Protein AF-A0ABD5AVG9-F1 (afdb_monomer_lite)

pLDDT: mean 77.19, std 8.65, range [41.78, 88.62]

Radius of gyration: 13.94 Å; chains: 1; bounding box: 32×20×43 Å

Sequence (79 aa):
MNKIFLPYEWVAVVIGSIALIVTFSNLLHIIHLSQFMRLILQSIIFLSLGIMTLRERKVLGIFAMLCGLFLFILAWTNY

Organism: Staphylococcus chromogenes (NCBI:txid46126)

Structure (mmCIF, N/CA/C/O backbone):
data_AF-A0ABD5AVG9-F1
#
_entry.id   AF-A0ABD5AVG9-F1
#
loop_
_atom_site.group_PDB
_atom_site.id
_atom_site.type_symbol
_atom_site.label_atom_id
_atom_site.label_alt_id
_atom_site.label_comp_id
_atom_site.label_asym_id
_atom_site.label_entity_id
_atom_site.label_seq_id
_atom_site.pdbx_PDB_ins_code
_atom_site.Cartn_x
_atom_site.Cartn_y
_atom_site.Cartn_z
_atom_site.occupancy
_atom_site.B_iso_or_equiv
_atom_site.auth_seq_id
_atom_site.auth_comp_id
_atom_site.auth_asym_id
_atom_site.auth_atom_id
_atom_site.pdbx_PDB_model_num
ATOM 1 N N . MET A 1 1 ? -16.133 12.919 21.599 1.00 41.78 1 MET A N 1
ATOM 2 C CA . MET A 1 1 ? -17.117 11.862 21.270 1.00 41.78 1 MET A CA 1
ATOM 3 C C . MET A 1 1 ? -16.403 10.768 20.493 1.00 41.78 1 MET A C 1
ATOM 5 O O . MET A 1 1 ? -15.945 11.041 19.390 1.00 41.78 1 MET A O 1
ATOM 9 N N . ASN A 1 2 ? -16.258 9.568 21.061 1.00 43.53 2 ASN A N 1
ATOM 10 C CA . ASN A 1 2 ? -15.743 8.411 20.323 1.00 43.53 2 ASN A CA 1
ATOM 11 C C . ASN A 1 2 ? -16.778 8.030 19.257 1.00 43.53 2 ASN A C 1
ATOM 13 O O . ASN A 1 2 ? -17.824 7.481 19.591 1.00 43.53 2 ASN A O 1
ATOM 17 N N . LYS A 1 3 ? -16.522 8.369 17.987 1.00 57.50 3 LYS A N 1
ATOM 18 C CA . LYS A 1 3 ? -17.325 7.867 16.866 1.00 57.50 3 LYS A CA 1
ATOM 19 C C . LYS A 1 3 ? -17.064 6.366 16.764 1.00 57.50 3 LYS A C 1
ATOM 21 O O . LYS A 1 3 ? -15.996 5.954 16.318 1.00 57.50 3 LYS A O 1
ATOM 26 N N . ILE A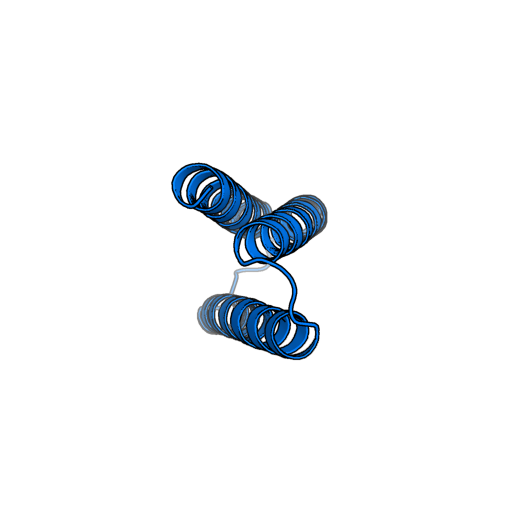 1 4 ? -18.014 5.571 17.246 1.00 62.41 4 ILE A N 1
ATOM 27 C CA . ILE A 1 4 ? -18.008 4.121 17.075 1.00 62.41 4 ILE A CA 1
ATOM 28 C C . ILE A 1 4 ? -18.174 3.870 15.579 1.00 62.41 4 ILE A C 1
ATOM 30 O O . ILE A 1 4 ? -19.165 4.285 14.982 1.00 62.41 4 ILE A O 1
ATOM 34 N N . PHE A 1 5 ? -17.156 3.263 14.980 1.00 59.25 5 PHE A N 1
ATOM 35 C CA . PHE A 1 5 ? -17.156 2.908 13.571 1.00 59.25 5 PHE A CA 1
ATOM 36 C C . PHE A 1 5 ? -18.203 1.835 13.329 1.00 59.25 5 PHE A C 1
ATOM 38 O O . PHE A 1 5 ? -18.149 0.769 13.948 1.00 59.25 5 PHE A O 1
ATOM 45 N N . LEU A 1 6 ? -19.142 2.102 12.431 1.00 72.06 6 LEU A N 1
ATOM 46 C CA . LEU A 1 6 ? -20.120 1.089 12.069 1.00 72.06 6 LEU A CA 1
ATOM 47 C C . LEU A 1 6 ? -19.471 0.079 11.104 1.00 72.06 6 LEU A C 1
ATOM 49 O O . LEU A 1 6 ? -18.645 0.467 10.274 1.00 72.06 6 LEU A O 1
ATOM 53 N N . PRO A 1 7 ? -19.830 -1.216 11.169 1.00 70.69 7 PRO A N 1
ATOM 54 C CA . PRO A 1 7 ? -19.206 -2.263 10.352 1.00 70.69 7 PRO A CA 1
ATOM 55 C C . PRO A 1 7 ? -19.235 -1.973 8.844 1.00 70.69 7 PRO A C 1
ATOM 57 O O . PRO A 1 7 ? -18.312 -2.340 8.122 1.00 70.69 7 PRO A O 1
ATOM 60 N N . TYR A 1 8 ? -20.260 -1.266 8.360 1.00 74.94 8 TYR A N 1
ATOM 61 C CA . TYR A 1 8 ? -20.387 -0.908 6.946 1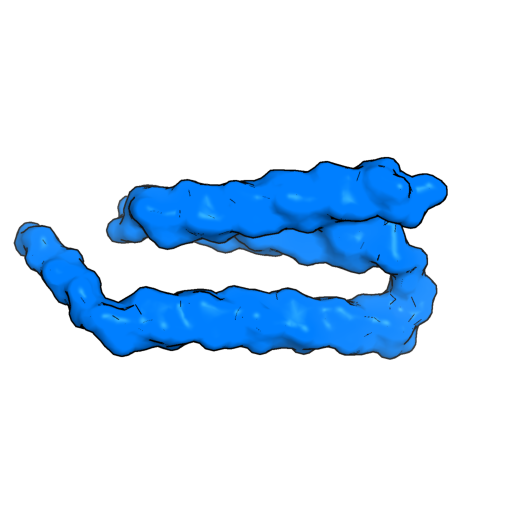.00 74.94 8 TYR A CA 1
ATOM 62 C C . TYR A 1 8 ? -19.354 0.133 6.483 1.00 74.94 8 TYR A C 1
ATOM 64 O O . TYR A 1 8 ? -18.985 0.136 5.311 1.00 74.94 8 TYR A O 1
ATOM 72 N N . GLU A 1 9 ? -18.854 1.003 7.370 1.00 69.81 9 GLU A N 1
ATOM 73 C CA . GLU A 1 9 ? -17.831 1.991 7.004 1.00 69.81 9 GLU A CA 1
ATOM 74 C C . GLU A 1 9 ? -16.498 1.298 6.692 1.00 69.81 9 GLU A C 1
ATOM 76 O O . GLU A 1 9 ? -15.778 1.720 5.791 1.00 69.81 9 GLU A O 1
ATOM 81 N N . TRP A 1 10 ? -16.187 0.200 7.389 1.00 71.75 10 TRP A N 1
ATOM 82 C CA . TRP A 1 10 ? -15.020 -0.632 7.084 1.00 71.75 10 TRP A CA 1
ATOM 83 C C . TRP A 1 10 ? -15.124 -1.261 5.700 1.00 71.75 10 TRP A C 1
ATOM 85 O O . TRP A 1 10 ? -14.183 -1.186 4.912 1.00 71.75 10 TRP A O 1
ATOM 95 N N . VAL A 1 11 ? -16.290 -1.825 5.384 1.00 76.19 11 VAL A N 1
ATOM 96 C CA . VAL A 1 11 ? -16.557 -2.432 4.075 1.00 76.19 11 VAL A CA 1
ATOM 97 C C . VAL A 1 11 ? -16.433 -1.387 2.962 1.00 76.19 11 VAL A C 1
ATOM 99 O O . VAL A 1 11 ? -15.772 -1.641 1.957 1.00 76.19 11 VAL A O 1
ATOM 102 N N . ALA A 1 12 ? -16.980 -0.185 3.162 1.00 74.25 12 ALA A N 1
ATOM 103 C CA . ALA A 1 12 ? -16.880 0.907 2.197 1.00 74.25 12 ALA A CA 1
ATOM 104 C C . ALA A 1 12 ? -15.428 1.346 1.941 1.00 74.25 12 ALA A C 1
ATOM 106 O O . ALA A 1 12 ? -15.058 1.595 0.795 1.00 74.25 12 ALA A O 1
ATOM 107 N N . VAL A 1 13 ? -14.584 1.397 2.977 1.00 74.88 13 VAL A N 1
ATOM 108 C CA . VAL A 1 13 ? -13.163 1.752 2.823 1.00 74.88 13 VAL A CA 1
ATOM 109 C C . VAL A 1 13 ? -12.395 0.671 2.071 1.00 74.88 13 VAL A C 1
ATOM 111 O O . VAL A 1 13 ? -11.592 0.996 1.197 1.00 74.88 13 VAL A O 1
ATOM 114 N N . VAL A 1 14 ? -12.657 -0.605 2.355 1.00 78.00 14 VAL A N 1
ATOM 115 C CA . VAL A 1 14 ? -12.018 -1.717 1.637 1.00 78.00 14 VAL A CA 1
ATOM 116 C C . VAL A 1 14 ? -12.415 -1.697 0.160 1.00 78.00 14 VAL A C 1
ATOM 118 O O . VAL A 1 14 ? -11.540 -1.708 -0.704 1.00 78.00 14 VAL A O 1
ATOM 121 N N . ILE A 1 15 ? -13.711 -1.577 -0.140 1.00 81.06 15 ILE A N 1
ATOM 122 C CA . ILE A 1 15 ? -14.215 -1.500 -1.520 1.00 81.06 15 ILE A CA 1
ATOM 123 C C . ILE A 1 15 ? -13.652 -0.270 -2.238 1.00 81.06 15 ILE A C 1
ATOM 125 O O . ILE A 1 15 ? -13.176 -0.386 -3.365 1.00 81.06 15 ILE A O 1
ATOM 129 N N . GLY A 1 16 ? -13.655 0.894 -1.583 1.00 78.62 16 GLY A N 1
ATOM 130 C CA . GLY A 1 16 ? -13.096 2.126 -2.136 1.00 78.62 16 GLY A CA 1
ATOM 131 C C . GLY A 1 16 ? -11.606 1.998 -2.449 1.00 78.62 16 GLY A C 1
ATOM 132 O O . GLY A 1 16 ? -11.165 2.415 -3.516 1.00 78.62 16 GLY A O 1
ATOM 133 N N . SER A 1 17 ? -10.841 1.347 -1.570 1.00 75.25 17 SER A N 1
ATOM 134 C CA . SER A 1 17 ? -9.411 1.090 -1.780 1.00 75.25 17 SER A CA 1
ATOM 135 C C . SER A 1 17 ? -9.173 0.171 -2.982 1.00 75.25 17 SER A C 1
ATOM 137 O O . SER A 1 17 ? -8.324 0.468 -3.820 1.00 75.25 17 SER A O 1
ATOM 139 N N . ILE A 1 18 ? -9.958 -0.905 -3.112 1.00 80.56 18 ILE A N 1
ATOM 140 C CA . ILE A 1 18 ? -9.887 -1.832 -4.253 1.00 80.56 18 ILE A CA 1
ATOM 141 C C . ILE A 1 18 ? -10.238 -1.106 -5.555 1.00 80.56 18 ILE A C 1
ATOM 143 O O . ILE A 1 18 ? -9.495 -1.202 -6.532 1.00 80.56 18 ILE A O 1
ATOM 147 N N . ALA A 1 19 ? -11.333 -0.343 -5.569 1.00 76.94 19 ALA A N 1
ATOM 148 C CA . ALA A 1 19 ? -11.753 0.424 -6.735 1.00 76.94 19 ALA A CA 1
ATOM 149 C C . ALA A 1 19 ? -10.671 1.423 -7.162 1.00 76.94 19 ALA A C 1
ATOM 151 O O . ALA A 1 19 ? -10.367 1.531 -8.349 1.00 76.94 19 ALA A O 1
ATOM 152 N N . LEU A 1 20 ? -10.031 2.104 -6.209 1.00 79.50 20 LEU A N 1
ATOM 153 C CA . LEU A 1 20 ? -8.958 3.057 -6.483 1.00 79.50 20 LEU A CA 1
ATOM 154 C C . LEU A 1 20 ? -7.738 2.362 -7.107 1.00 79.50 20 LEU A C 1
ATOM 156 O O . LEU A 1 20 ? -7.236 2.832 -8.128 1.00 79.50 20 LEU A O 1
ATOM 160 N N . ILE A 1 21 ? -7.320 1.206 -6.575 1.00 78.00 21 ILE A N 1
ATOM 161 C CA . ILE A 1 21 ? -6.228 0.395 -7.146 1.00 78.00 21 ILE A CA 1
ATOM 162 C C . ILE A 1 21 ? -6.553 -0.025 -8.582 1.00 78.00 21 ILE A C 1
ATOM 164 O O . ILE A 1 21 ? -5.737 0.182 -9.482 1.00 78.00 21 ILE A O 1
ATOM 168 N N . VAL A 1 22 ? -7.742 -0.588 -8.816 1.00 77.44 22 VAL A N 1
ATOM 169 C CA . VAL A 1 22 ? -8.160 -1.068 -10.143 1.00 77.44 22 VAL A CA 1
ATOM 170 C C . VAL A 1 22 ? -8.219 0.086 -11.140 1.00 77.44 22 VAL A C 1
ATOM 172 O O . VAL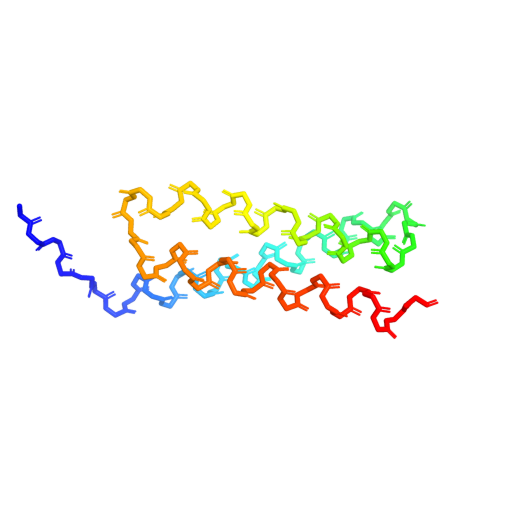 A 1 22 ? -7.676 -0.022 -12.238 1.00 77.44 22 VAL A O 1
ATOM 175 N N . THR A 1 23 ? -8.811 1.214 -10.745 1.00 74.50 23 THR A N 1
ATOM 176 C CA . THR A 1 23 ? -8.971 2.380 -11.622 1.00 74.50 23 THR A CA 1
ATOM 177 C C . THR A 1 23 ? -7.616 2.975 -11.991 1.00 74.50 23 THR A C 1
ATOM 179 O O . THR A 1 23 ? -7.350 3.178 -13.172 1.00 74.50 23 THR A O 1
ATOM 182 N N . PHE A 1 24 ? -6.715 3.175 -11.021 1.00 72.56 24 PHE A N 1
ATOM 183 C CA . PHE A 1 24 ? -5.360 3.662 -11.302 1.00 72.56 24 PHE A CA 1
ATOM 184 C C . PHE A 1 24 ? -4.547 2.675 -12.137 1.00 72.56 24 PHE A C 1
ATOM 186 O O . PHE A 1 24 ? -3.824 3.094 -13.037 1.00 72.56 24 PHE A O 1
ATOM 193 N N . SER A 1 25 ? -4.674 1.372 -11.875 1.00 71.12 25 SER A N 1
ATOM 194 C CA . SER A 1 25 ? -3.978 0.347 -12.658 1.00 71.12 25 SER A CA 1
ATOM 195 C C . SER A 1 25 ? -4.398 0.400 -14.127 1.00 71.12 25 SER A C 1
ATOM 197 O O . SER A 1 25 ? -3.539 0.416 -15.009 1.00 71.12 25 SER A O 1
ATOM 199 N N . ASN A 1 26 ? -5.703 0.525 -14.392 1.00 75.50 26 ASN A N 1
ATOM 200 C CA . ASN A 1 26 ? -6.240 0.638 -15.748 1.00 75.50 26 ASN A CA 1
ATOM 201 C C . ASN A 1 26 ? -5.831 1.945 -16.433 1.00 75.50 26 ASN A C 1
ATOM 203 O O . ASN A 1 26 ? -5.431 1.937 -17.594 1.00 75.50 26 ASN A O 1
ATOM 207 N N . LEU A 1 27 ? -5.884 3.069 -15.718 1.00 70.38 27 LEU A N 1
ATOM 208 C CA . LEU A 1 27 ? -5.527 4.379 -16.265 1.00 70.38 27 LEU A CA 1
ATOM 209 C C . LEU A 1 27 ? -4.045 4.420 -16.664 1.00 70.38 27 LEU A C 1
ATOM 211 O O . LEU A 1 27 ? -3.695 4.844 -17.761 1.00 70.38 27 LEU A O 1
ATOM 215 N N . LEU A 1 28 ? -3.175 3.872 -15.815 1.00 67.88 28 LEU A N 1
ATOM 216 C CA . LEU A 1 28 ? -1.748 3.755 -16.103 1.00 67.88 28 LEU A CA 1
ATOM 217 C C . LEU A 1 28 ? -1.440 2.658 -17.139 1.00 67.88 28 LEU A C 1
ATOM 219 O O . LEU A 1 28 ? -0.412 2.734 -17.815 1.00 67.88 28 LEU A O 1
ATOM 223 N N . HIS A 1 29 ? -2.337 1.675 -17.303 1.00 66.75 29 HIS A N 1
ATOM 224 C CA . HIS A 1 29 ? -2.312 0.723 -18.417 1.00 66.75 29 HIS A CA 1
ATOM 225 C C . HIS A 1 29 ? -2.533 1.384 -19.762 1.00 66.75 29 HIS A C 1
ATOM 227 O O . HIS A 1 29 ? -1.757 1.152 -20.686 1.00 66.75 29 HIS A O 1
ATOM 233 N N . ILE A 1 30 ? -3.531 2.254 -19.848 1.00 71.00 30 ILE A N 1
ATOM 234 C CA . ILE A 1 30 ? -3.850 2.996 -21.068 1.00 71.00 30 ILE A CA 1
ATOM 235 C C . ILE A 1 30 ? -2.691 3.924 -21.474 1.00 71.00 30 ILE A C 1
ATOM 237 O O . ILE A 1 30 ? -2.441 4.111 -22.660 1.00 71.00 30 ILE A O 1
ATOM 241 N N . ILE A 1 31 ? -1.926 4.443 -20.508 1.00 72.38 31 ILE A N 1
ATOM 242 C CA . ILE A 1 31 ? -0.773 5.334 -20.748 1.00 72.38 31 ILE A CA 1
ATOM 243 C C . ILE A 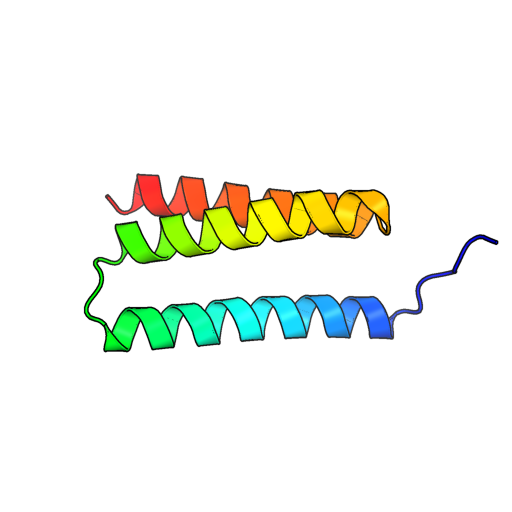1 31 ? 0.510 4.552 -21.130 1.00 72.38 31 ILE A C 1
ATOM 245 O O . ILE A 1 31 ? 1.563 5.147 -21.336 1.00 72.38 31 ILE A O 1
ATOM 249 N N . HIS A 1 32 ? 0.461 3.216 -21.249 1.00 72.12 32 HIS A N 1
ATOM 250 C CA . HIS A 1 32 ? 1.634 2.370 -21.536 1.00 72.12 32 HIS A CA 1
ATOM 251 C C . HIS A 1 32 ? 2.800 2.545 -20.540 1.00 72.12 32 HIS A C 1
ATOM 253 O O . HIS A 1 32 ? 3.959 2.288 -20.866 1.00 72.12 32 HIS A O 1
ATOM 259 N N . LEU A 1 33 ? 2.519 2.931 -19.290 1.00 71.56 33 LEU A N 1
ATOM 260 C CA . LEU A 1 33 ? 3.562 3.038 -18.267 1.00 71.56 33 LEU A CA 1
ATOM 261 C C . LEU A 1 33 ? 4.110 1.647 -17.915 1.00 71.56 33 LEU A C 1
ATOM 263 O O . LEU A 1 33 ? 3.329 0.694 -17.836 1.00 71.56 33 LEU A O 1
ATOM 267 N N . SER A 1 34 ? 5.411 1.519 -17.640 1.00 77.50 34 SER A N 1
ATOM 268 C CA . SER A 1 34 ? 5.986 0.249 -17.175 1.00 77.50 34 SER A CA 1
ATOM 269 C C . SER A 1 34 ? 5.364 -0.177 -15.841 1.00 77.50 34 SER A C 1
ATOM 271 O O . SER A 1 34 ? 5.053 0.664 -14.995 1.00 77.50 34 SER A O 1
ATOM 273 N N . GLN A 1 35 ? 5.172 -1.484 -15.639 1.00 77.19 35 GLN A N 1
ATOM 274 C CA . GLN A 1 35 ? 4.524 -2.040 -14.442 1.00 77.19 35 GLN A CA 1
ATOM 275 C C . GLN A 1 35 ? 5.184 -1.558 -13.139 1.00 77.19 35 GLN A C 1
ATOM 277 O O . GLN A 1 35 ? 4.486 -1.207 -12.189 1.00 77.19 35 GLN A O 1
ATOM 282 N N . PHE A 1 36 ? 6.512 -1.431 -13.143 1.00 76.88 36 PHE A N 1
ATOM 283 C CA . PHE A 1 36 ? 7.293 -0.837 -12.059 1.00 76.88 36 PHE A CA 1
ATOM 284 C C . PHE A 1 36 ? 6.834 0.584 -11.701 1.00 76.88 36 PHE A C 1
ATOM 286 O O . PHE A 1 36 ? 6.492 0.864 -10.552 1.00 76.88 36 PHE A O 1
ATOM 293 N N . MET A 1 37 ? 6.744 1.473 -12.696 1.00 78.31 37 MET A N 1
ATOM 294 C CA . MET A 1 37 ? 6.323 2.859 -12.479 1.00 78.31 37 MET A CA 1
ATOM 295 C C . MET A 1 37 ? 4.876 2.948 -11.982 1.00 78.31 37 MET A C 1
ATOM 297 O O . MET A 1 37 ? 4.558 3.828 -11.184 1.00 78.31 37 MET A O 1
ATOM 301 N N . ARG A 1 38 ? 4.000 2.016 -12.389 1.00 81.25 38 ARG A N 1
ATOM 302 C CA . ARG A 1 38 ? 2.612 1.970 -11.893 1.00 81.25 38 ARG A CA 1
ATOM 303 C C . ARG A 1 38 ? 2.535 1.644 -10.412 1.00 81.25 38 ARG A C 1
ATOM 305 O O . ARG A 1 38 ? 1.805 2.310 -9.680 1.00 81.25 38 ARG A O 1
ATOM 312 N N . LEU A 1 39 ? 3.291 0.638 -9.983 1.00 79.88 39 LEU A N 1
ATOM 313 C CA . LEU A 1 39 ? 3.315 0.195 -8.592 1.00 79.88 39 LEU A CA 1
ATOM 314 C C . LEU A 1 39 ? 3.934 1.261 -7.678 1.00 79.88 39 LEU A C 1
ATOM 316 O O . LEU A 1 39 ? 3.404 1.511 -6.595 1.00 79.88 39 LEU A O 1
ATOM 320 N N . ILE A 1 40 ? 4.976 1.964 -8.140 1.00 83.44 40 ILE A N 1
ATOM 321 C CA . ILE A 1 40 ? 5.543 3.116 -7.419 1.00 83.44 40 ILE A CA 1
ATOM 322 C C . ILE A 1 40 ? 4.503 4.225 -7.249 1.00 83.44 40 ILE A C 1
ATOM 324 O O . ILE A 1 40 ? 4.311 4.716 -6.137 1.00 83.44 40 ILE A O 1
ATOM 328 N N . LEU A 1 41 ? 3.799 4.606 -8.320 1.00 84.12 41 LEU A N 1
ATOM 329 C CA . LEU A 1 41 ? 2.800 5.675 -8.241 1.00 84.12 41 LEU A CA 1
ATOM 330 C C . LEU A 1 41 ? 1.660 5.314 -7.278 1.00 84.12 41 LEU A C 1
ATOM 332 O O . LEU A 1 41 ? 1.263 6.132 -6.448 1.00 84.12 41 LEU A O 1
ATOM 336 N N . GLN A 1 42 ? 1.157 4.078 -7.355 1.00 82.19 42 GLN A N 1
ATOM 337 C CA . GLN A 1 42 ? 0.116 3.590 -6.448 1.00 82.19 42 GLN A CA 1
ATOM 338 C C . GLN A 1 42 ? 0.590 3.564 -4.991 1.00 82.19 42 GLN A C 1
ATOM 340 O O . GLN A 1 42 ? -0.163 3.958 -4.100 1.00 82.19 42 GLN A O 1
ATOM 345 N N . SER A 1 43 ? 1.839 3.164 -4.747 1.00 84.12 43 SER A N 1
ATOM 346 C CA . SER A 1 43 ? 2.439 3.191 -3.413 1.00 84.12 43 SER A CA 1
ATOM 347 C C . SER A 1 43 ? 2.463 4.608 -2.825 1.00 84.12 43 SER A C 1
ATOM 349 O O . SER A 1 43 ? 2.004 4.810 -1.699 1.00 84.12 43 SER A O 1
ATOM 351 N N . ILE A 1 44 ? 2.899 5.607 -3.602 1.00 87.62 44 ILE A N 1
ATOM 352 C CA . ILE A 1 44 ? 2.950 7.015 -3.169 1.00 87.62 44 ILE A CA 1
ATOM 353 C C . ILE A 1 44 ? 1.552 7.537 -2.812 1.00 87.62 44 ILE A C 1
ATOM 355 O O . ILE A 1 44 ? 1.383 8.227 -1.802 1.00 87.62 44 ILE A O 1
ATOM 359 N N . ILE A 1 45 ? 0.538 7.190 -3.608 1.00 85.50 45 ILE A N 1
ATOM 360 C CA . ILE A 1 45 ? -0.854 7.594 -3.369 1.00 85.50 45 ILE A CA 1
ATOM 361 C C . ILE A 1 45 ? -1.380 6.974 -2.071 1.00 85.50 45 ILE A C 1
ATOM 363 O O . ILE A 1 45 ? -1.942 7.686 -1.239 1.00 85.50 45 ILE A O 1
ATOM 367 N N . PHE A 1 46 ? -1.163 5.674 -1.857 1.00 84.19 46 PHE A N 1
ATOM 368 C CA . PHE A 1 46 ? -1.599 4.988 -0.636 1.00 84.19 46 PHE A CA 1
ATOM 369 C C . PHE A 1 46 ? -0.877 5.484 0.615 1.00 84.19 46 PHE A C 1
ATOM 371 O O . PHE A 1 46 ? -1.514 5.671 1.651 1.00 84.19 46 PHE A O 1
ATOM 378 N N . LEU A 1 47 ? 0.425 5.759 0.521 1.00 84.25 47 LEU A N 1
ATOM 379 C CA . LEU A 1 47 ? 1.186 6.364 1.612 1.00 84.25 47 LEU A CA 1
ATOM 380 C C . LEU A 1 47 ? 0.642 7.755 1.954 1.00 84.25 47 LEU A C 1
ATOM 382 O O . LEU A 1 47 ? 0.415 8.055 3.124 1.00 84.25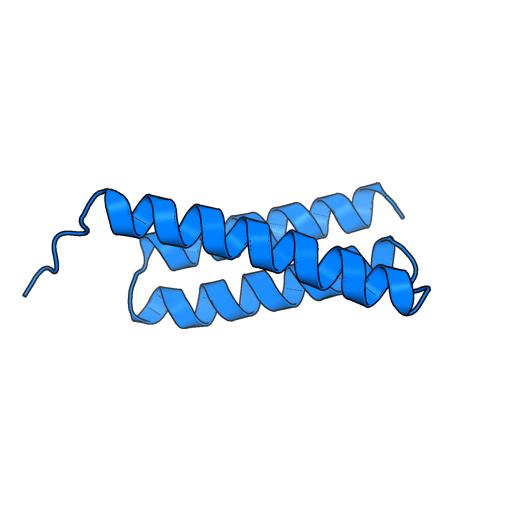 47 LEU A O 1
ATOM 386 N N . SER A 1 48 ? 0.354 8.573 0.940 1.00 83.75 48 SER A N 1
ATOM 387 C CA . SER A 1 48 ? -0.196 9.923 1.116 1.00 83.75 48 SER A CA 1
ATOM 388 C C . SER A 1 48 ? -1.601 9.899 1.731 1.00 83.75 48 SER A C 1
ATOM 390 O O . SER A 1 48 ? -1.873 10.623 2.692 1.00 83.75 48 SER A O 1
ATOM 392 N N . LEU A 1 49 ? -2.478 9.013 1.242 1.00 83.06 49 LEU A N 1
ATOM 393 C CA . LEU A 1 49 ? -3.799 8.764 1.828 1.00 83.06 49 LEU A CA 1
ATOM 394 C C . LEU A 1 49 ? -3.685 8.265 3.270 1.00 83.06 49 LEU A C 1
ATOM 396 O O . LEU A 1 49 ? -4.441 8.716 4.130 1.00 83.06 49 LEU A O 1
ATOM 400 N N . GLY A 1 50 ? -2.727 7.382 3.554 1.00 82.69 50 GLY A N 1
ATOM 401 C CA . GLY A 1 50 ? -2.453 6.869 4.893 1.00 82.69 50 GLY A CA 1
ATOM 402 C C . GLY A 1 50 ? -2.027 7.958 5.875 1.00 82.69 50 GLY A C 1
ATOM 403 O O . GLY A 1 50 ? -2.569 8.022 6.975 1.00 82.69 50 GLY A O 1
ATOM 404 N N . ILE A 1 51 ? -1.135 8.870 5.467 1.00 85.31 51 ILE A N 1
ATOM 405 C CA . ILE A 1 51 ? -0.720 10.027 6.283 1.00 85.31 51 ILE A CA 1
ATOM 406 C C . ILE A 1 51 ? -1.915 10.944 6.566 1.00 85.31 51 ILE A C 1
ATOM 408 O O . ILE A 1 51 ? -2.136 11.338 7.713 1.00 85.31 51 ILE A O 1
ATOM 412 N N . MET A 1 52 ? -2.712 11.258 5.541 1.00 81.94 52 MET A N 1
ATOM 413 C CA . MET A 1 52 ? -3.869 12.144 5.675 1.00 81.94 52 MET A CA 1
ATOM 414 C C . MET A 1 52 ? -4.943 11.547 6.597 1.00 81.94 52 MET A C 1
ATOM 416 O O . MET A 1 52 ? -5.447 12.220 7.497 1.00 81.94 52 MET A O 1
ATOM 420 N N . THR A 1 53 ? -5.257 10.262 6.422 1.00 82.19 53 THR A N 1
ATOM 421 C CA . THR A 1 53 ? -6.279 9.565 7.216 1.00 82.19 53 THR A CA 1
ATOM 422 C C . THR A 1 53 ? -5.823 9.236 8.635 1.00 82.19 53 THR A C 1
ATOM 424 O O . THR A 1 53 ? -6.674 9.092 9.509 1.00 82.19 53 THR A O 1
ATOM 427 N N . LEU A 1 54 ? -4.516 9.205 8.925 1.00 81.56 54 LEU A N 1
ATOM 428 C CA . LEU A 1 54 ? -3.984 8.992 10.280 1.00 81.56 54 LEU A CA 1
ATOM 429 C C . LEU A 1 54 ? -4.442 10.066 11.274 1.00 81.56 54 LEU A C 1
ATOM 431 O O . LEU A 1 54 ? -4.639 9.767 12.455 1.00 81.56 54 LEU A O 1
ATOM 435 N N . ARG A 1 55 ? -4.640 11.300 10.789 1.00 72.56 55 ARG A N 1
ATOM 436 C CA . ARG A 1 55 ? -5.079 12.441 11.602 1.00 72.56 55 ARG A CA 1
ATOM 437 C C . ARG A 1 55 ? -6.511 12.284 12.103 1.00 72.56 55 ARG A C 1
ATOM 439 O O . ARG A 1 55 ? -6.799 12.650 13.238 1.00 72.56 55 ARG A O 1
ATOM 446 N N . GLU A 1 56 ? -7.392 11.728 11.278 1.00 76.19 56 GLU A N 1
ATOM 447 C CA . GLU A 1 56 ? -8.798 11.535 11.641 1.00 76.19 56 GLU A CA 1
ATOM 448 C C . GLU A 1 56 ? -9.077 10.139 12.202 1.00 76.19 56 GLU A C 1
ATOM 450 O O . GLU A 1 56 ? -9.901 9.969 13.101 1.00 76.19 56 GLU A O 1
ATOM 455 N N . ARG A 1 57 ? -8.413 9.116 11.656 1.00 74.69 57 ARG A N 1
ATOM 456 C CA . ARG A 1 57 ? -8.714 7.697 11.864 1.00 74.69 57 ARG A CA 1
ATOM 457 C C . ARG A 1 57 ? -7.411 6.884 11.848 1.00 74.69 57 ARG A C 1
ATOM 459 O O . ARG A 1 57 ? -7.065 6.256 10.851 1.00 74.69 57 ARG A O 1
ATOM 466 N N . LYS A 1 58 ? -6.713 6.853 12.993 1.00 78.69 58 LYS A N 1
ATOM 467 C CA . LYS A 1 58 ? -5.400 6.190 13.172 1.00 78.69 58 LYS A CA 1
ATOM 468 C C . LYS A 1 58 ? -5.320 4.783 12.566 1.00 78.69 58 LYS A C 1
ATOM 470 O O . LYS A 1 58 ? -4.366 4.492 11.858 1.00 78.69 58 LYS A O 1
ATOM 475 N N . VAL A 1 59 ? -6.314 3.925 12.815 1.00 77.75 59 VAL A N 1
ATOM 476 C CA . VAL A 1 59 ? -6.285 2.521 12.357 1.00 77.75 59 VAL A CA 1
ATOM 477 C C . VAL A 1 59 ? -6.354 2.420 10.830 1.00 77.75 59 VAL A C 1
ATOM 479 O O . VAL A 1 59 ? -5.590 1.668 10.232 1.00 77.75 59 VAL A O 1
ATOM 482 N N . LEU A 1 60 ? -7.219 3.210 10.189 1.00 76.75 60 LEU A N 1
ATOM 483 C CA . LEU A 1 60 ? -7.321 3.239 8.728 1.00 76.75 60 LEU A CA 1
ATOM 484 C C . LEU A 1 60 ? -6.088 3.856 8.074 1.00 76.75 60 LEU A C 1
ATOM 486 O O . LEU A 1 60 ? -5.634 3.347 7.055 1.00 76.75 60 LEU A O 1
ATOM 490 N N . GLY A 1 61 ? -5.518 4.896 8.687 1.00 79.88 61 GLY A N 1
ATOM 491 C CA . GLY A 1 61 ? -4.262 5.482 8.222 1.00 79.88 61 GLY A CA 1
ATOM 492 C C . GLY A 1 61 ? -3.114 4.477 8.246 1.00 79.88 61 GLY A C 1
ATOM 493 O O . GLY A 1 61 ? -2.408 4.329 7.252 1.00 79.88 61 GLY A O 1
ATOM 494 N N . ILE A 1 62 ? -2.985 3.715 9.337 1.00 84.06 62 ILE A N 1
ATOM 495 C CA . ILE A 1 62 ? -1.990 2.639 9.448 1.00 84.06 62 ILE A CA 1
ATOM 496 C C . ILE A 1 62 ? -2.239 1.554 8.391 1.00 84.06 62 ILE A C 1
ATOM 498 O O . ILE A 1 62 ? -1.297 1.116 7.735 1.00 84.06 62 ILE A O 1
ATOM 502 N N . PHE A 1 63 ? -3.493 1.146 8.174 1.00 82.94 63 PHE A N 1
ATOM 503 C CA . PHE A 1 63 ? -3.827 0.144 7.159 1.00 82.94 63 PHE A CA 1
ATOM 504 C C . PHE A 1 63 ? -3.472 0.608 5.736 1.00 82.94 63 PHE A C 1
ATOM 506 O O . PHE A 1 63 ? -2.849 -0.132 4.974 1.00 82.94 63 PHE A O 1
ATOM 513 N N . ALA A 1 64 ? -3.804 1.853 5.388 1.00 82.62 64 ALA A N 1
ATOM 514 C CA . ALA A 1 64 ? -3.464 2.439 4.094 1.00 82.62 64 ALA A CA 1
ATOM 515 C C . ALA A 1 64 ? -1.943 2.577 3.902 1.00 82.62 64 ALA A C 1
ATOM 517 O O . ALA A 1 64 ? -1.433 2.264 2.825 1.00 82.62 64 ALA A O 1
ATOM 518 N N . MET A 1 65 ? -1.204 2.954 4.953 1.00 85.62 65 MET A N 1
ATOM 519 C CA . MET A 1 65 ? 0.263 2.969 4.931 1.00 85.62 65 MET A CA 1
ATOM 520 C C . MET A 1 65 ? 0.856 1.579 4.687 1.00 85.62 65 MET A C 1
ATOM 522 O O . MET A 1 65 ? 1.769 1.451 3.873 1.00 85.62 65 MET A O 1
ATOM 526 N N . LEU A 1 66 ? 0.332 0.537 5.344 1.00 87.38 66 LEU A N 1
ATOM 527 C CA . LEU A 1 66 ? 0.775 -0.847 5.138 1.00 87.38 66 LEU A CA 1
ATOM 528 C C . LEU A 1 66 ? 0.519 -1.317 3.701 1.00 87.38 66 LEU A C 1
ATOM 530 O O . LEU A 1 66 ? 1.403 -1.920 3.096 1.00 87.38 66 LEU A O 1
ATOM 534 N N . CYS A 1 67 ? -0.644 -0.991 3.127 1.00 84.25 67 CYS A N 1
ATOM 535 C CA . CYS A 1 67 ? -0.930 -1.246 1.711 1.00 84.25 67 CYS A CA 1
ATOM 536 C C . CYS A 1 67 ? 0.068 -0.535 0.784 1.00 84.25 67 CYS A C 1
ATOM 538 O O . CYS A 1 67 ? 0.591 -1.151 -0.144 1.00 84.25 67 CYS A O 1
ATOM 540 N N . GLY A 1 68 ? 0.379 0.737 1.049 1.00 85.50 68 GLY A N 1
ATOM 541 C CA . GLY A 1 68 ? 1.362 1.493 0.270 1.00 85.50 68 GLY A CA 1
ATOM 542 C C . GLY A 1 68 ? 2.766 0.885 0.334 1.00 85.50 68 GLY A C 1
ATOM 543 O O . GLY A 1 68 ? 3.417 0.729 -0.699 1.00 85.50 68 GLY A O 1
ATOM 544 N N . LEU A 1 69 ? 3.210 0.475 1.526 1.00 88.62 69 LEU A N 1
ATOM 545 C CA . LEU A 1 69 ? 4.483 -0.225 1.737 1.00 88.62 69 LEU A CA 1
ATOM 546 C C . LEU A 1 69 ? 4.535 -1.571 1.008 1.00 88.62 69 LEU A C 1
ATOM 548 O O . LEU A 1 69 ? 5.532 -1.883 0.362 1.00 88.62 69 LEU A O 1
ATOM 552 N N . PHE A 1 70 ? 3.454 -2.349 1.069 1.00 87.31 70 PHE A N 1
ATOM 553 C CA . PHE A 1 70 ? 3.367 -3.631 0.375 1.00 87.31 70 PHE A CA 1
ATOM 554 C C . PHE A 1 70 ? 3.509 -3.464 -1.143 1.00 87.31 70 PHE A C 1
ATOM 556 O O . PHE A 1 70 ? 4.301 -4.167 -1.768 1.00 87.31 70 PHE A O 1
ATOM 563 N N . LEU A 1 71 ? 2.814 -2.483 -1.729 1.00 84.38 71 LEU A N 1
ATOM 564 C CA . LEU A 1 71 ? 2.932 -2.168 -3.156 1.00 84.38 71 LEU A CA 1
ATOM 565 C C . LEU A 1 71 ? 4.348 -1.723 -3.544 1.00 84.38 71 LEU A C 1
ATOM 567 O O . LEU A 1 71 ? 4.814 -2.072 -4.625 1.00 84.38 71 LEU A O 1
ATOM 571 N N . PHE A 1 72 ? 5.049 -1.005 -2.662 1.00 84.00 72 PHE A N 1
ATOM 572 C CA . PHE A 1 72 ? 6.437 -0.600 -2.892 1.00 84.00 72 PHE A CA 1
ATOM 573 C C . PHE A 1 72 ? 7.386 -1.803 -2.967 1.00 84.00 72 PHE A C 1
ATOM 575 O O . PHE A 1 72 ? 8.184 -1.917 -3.895 1.00 84.00 72 PHE A O 1
ATOM 582 N N . ILE A 1 73 ? 7.268 -2.733 -2.015 1.00 87.69 73 ILE A N 1
ATOM 583 C CA . ILE A 1 73 ? 8.064 -3.970 -1.991 1.00 87.69 73 ILE A CA 1
ATOM 584 C C . ILE A 1 73 ? 7.769 -4.813 -3.236 1.00 87.69 73 ILE A C 1
ATOM 586 O O . ILE A 1 73 ? 8.679 -5.362 -3.862 1.00 87.69 73 ILE A O 1
ATOM 590 N N . LEU A 1 74 ? 6.496 -4.884 -3.629 1.00 84.25 74 LEU A N 1
ATOM 591 C CA . LEU A 1 74 ? 6.073 -5.618 -4.814 1.00 84.25 74 LEU A CA 1
ATOM 592 C C . LEU A 1 74 ? 6.617 -4.978 -6.099 1.00 84.25 74 LEU A C 1
ATOM 594 O O . LEU A 1 74 ? 7.027 -5.705 -7.001 1.00 84.25 74 LEU A O 1
ATOM 598 N N . ALA A 1 75 ? 6.685 -3.644 -6.165 1.00 83.31 75 ALA A N 1
ATOM 599 C CA . ALA A 1 75 ? 7.341 -2.926 -7.257 1.00 83.31 75 ALA A CA 1
ATOM 600 C C . ALA A 1 75 ? 8.812 -3.332 -7.375 1.00 83.31 75 ALA A C 1
ATOM 602 O O . ALA A 1 75 ? 9.262 -3.684 -8.459 1.00 83.31 75 ALA A O 1
ATOM 603 N N . TRP A 1 76 ? 9.533 -3.341 -6.252 1.00 82.50 76 TRP A N 1
ATOM 604 C CA . TRP A 1 76 ? 10.955 -3.680 -6.210 1.00 82.50 76 TRP A CA 1
ATOM 605 C C . TRP A 1 76 ? 11.244 -5.137 -6.585 1.00 82.50 76 TRP A C 1
ATOM 607 O O . TRP A 1 76 ? 12.261 -5.432 -7.197 1.00 82.50 76 TRP A O 1
ATOM 617 N N . THR A 1 77 ? 10.336 -6.05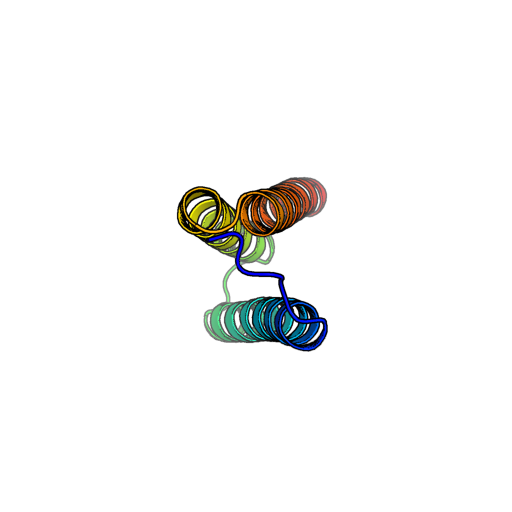3 -6.243 1.00 83.69 77 THR A N 1
ATOM 618 C CA . THR A 1 77 ? 10.472 -7.484 -6.571 1.00 83.69 77 THR A CA 1
ATOM 619 C C . THR A 1 77 ? 10.198 -7.775 -8.053 1.00 83.69 77 THR A C 1
ATOM 621 O O . THR A 1 77 ? 10.678 -8.773 -8.576 1.00 83.69 77 THR A O 1
ATOM 624 N N . ASN A 1 78 ? 9.412 -6.927 -8.724 1.00 72.50 78 ASN A N 1
ATOM 625 C CA . ASN A 1 78 ? 9.047 -7.070 -10.140 1.00 72.50 78 ASN A CA 1
ATOM 626 C C . ASN A 1 78 ? 9.874 -6.161 -11.078 1.00 72.50 78 ASN A C 1
ATOM 628 O O . ASN A 1 78 ? 9.461 -5.948 -12.220 1.00 72.50 78 ASN A O 1
ATOM 632 N N . TYR A 1 79 ? 10.977 -5.583 -10.590 1.00 63.59 79 TYR A N 1
ATOM 633 C CA . TYR A 1 79 ? 11.954 -4.834 -11.389 1.00 63.59 79 TYR A CA 1
ATOM 634 C C . TYR A 1 79 ? 12.991 -5.786 -11.988 1.00 63.59 79 TYR A C 1
ATOM 636 O O . TYR A 1 79 ? 13.274 -5.648 -13.198 1.00 63.59 79 TYR A O 1
#

Foldseek 3Di:
DPPDDDPVVVVVLVVVLVVVLVVLVVVVVVVVHPPLVSLLVNLVVLLVVLVVCCVVPVVVSVVSNVVSVVSNVVSVVVD

Secondary structure (DSSP, 8-state):
---PPPHHHHHHHHHHHHHHHHHHHHHHHHTT--HHHHHHHHHHHHHHHHHHHHHH-HHHHHHHHHHHHHHHHHHHHT-